Protein 4OZK (pdb70)

Foldseek 3Di:
DDDAPPDFDAKDKDDWDADPVVQWIKIWIWTQHPVGDIITDDIDIHGGD

Sequence (49 aa):
ACQCPDAISGWTHTDYQCHGLENKMYRHVYAICMNGTQVYCRTEWGSSC

Structure (mmCIF, N/CA/C/O backbone):
data_4OZK
#
_entry.id   4OZK
#
_cell.length_a   65.000
_cell.length_b   65.000
_cell.length_c   65.000
_cell.angle_alpha   90.000
_cell.angle_beta   90.000
_cell.angle_gamma   90.000
#
_symmetry.space_group_name_H-M   'P 43 3 2'
#
loop_
_entity.id
_entity.type
_entity.pdbx_description
1 polymer 'Putative bacteriocin'
2 water water
#
loop_
_atom_site.group_PDB
_atom_site.id
_atom_site.type_symbol
_atom_site.label_atom_id
_atom_site.label_alt_id
_atom_site.label_comp_id
_atom_site.label_asym_id
_atom_site.label_entity_id
_atom_site.label_seq_id
_atom_site.pdbx_PDB_ins_code
_atom_site.Cartn_x
_atom_site.Cartn_y
_atom_site.Cartn_z
_atom_site.occupancy
_atom_site.B_iso_or_equiv
_atom_site.auth_seq_id
_atom_site.auth_comp_id
_atom_site.auth_asym_id
_atom_site.auth_atom_id
_atom_site.pdbx_PDB_model_num
ATOM 1 N N . ALA A 1 1 ? -11.358 -5.531 -19.317 1.00 17.23 2 ALA A N 1
ATOM 2 C CA . ALA A 1 1 ? -11.319 -5.313 -20.760 1.00 11.85 2 ALA A CA 1
ATOM 3 C C . ALA A 1 1 ? -10.998 -6.616 -21.495 1.00 14.63 2 ALA A C 1
ATOM 4 O O . ALA A 1 1 ? -9.926 -6.756 -22.100 1.00 14.33 2 ALA A O 1
ATOM 6 N N . CYS A 1 2 ? -11.924 -7.568 -21.438 1.00 11.39 3 CYS A N 1
ATOM 7 C CA . CYS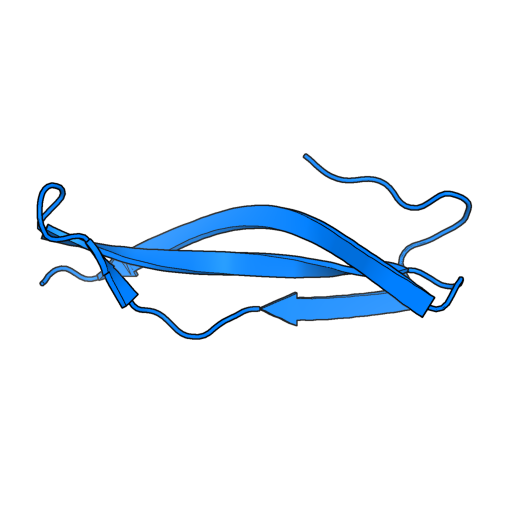 A 1 2 ? -11.793 -8.807 -22.199 1.00 15.51 3 CYS A CA 1
ATOM 8 C C . CYS A 1 2 ? -13.156 -9.469 -22.365 1.00 16.96 3 CYS A C 1
ATOM 9 O O . CYS A 1 2 ? -14.066 -9.280 -21.552 1.00 17.19 3 CYS A O 1
ATOM 12 N N . GLN A 1 3 ? -13.285 -10.251 -23.428 1.00 19.57 4 GLN A N 1
ATOM 13 C CA . GLN A 1 3 ? -14.492 -11.013 -23.672 1.00 19.10 4 GLN A CA 1
ATOM 14 C C . GLN A 1 3 ? -14.152 -12.257 -24.467 1.00 20.24 4 GLN A C 1
ATOM 15 O O . GLN A 1 3 ? -13.265 -12.233 -25.331 1.00 17.66 4 GLN A O 1
ATOM 21 N N . CYS A 1 4 ? -14.854 -13.345 -24.172 1.00 22.00 5 CYS A N 1
ATOM 22 C CA . CYS A 1 4 ? -14.680 -14.585 -24.916 1.00 24.61 5 CYS A CA 1
ATOM 23 C C . CYS A 1 4 ? -15.812 -14.702 -25.926 1.00 26.45 5 CYS A C 1
ATOM 24 O O . CYS A 1 4 ? -16.871 -14.099 -25.729 1.00 24.65 5 CYS A O 1
ATOM 27 N N . PRO A 1 5 ? -15.585 -15.442 -27.029 1.00 28.01 6 PRO A N 1
ATOM 28 C CA . PRO A 1 5 ? -16.630 -15.589 -28.048 1.00 24.07 6 PRO A CA 1
ATOM 29 C C . PRO A 1 5 ? -17.932 -16.177 -27.488 1.00 28.51 6 PRO A C 1
ATOM 30 O O . PRO A 1 5 ? -19.021 -15.775 -27.920 1.00 32.84 6 PRO A O 1
ATOM 34 N N . ASP A 1 6 ? -17.817 -17.117 -26.550 1.00 29.49 7 ASP A N 1
ATOM 35 C CA . ASP A 1 6 ? -18.988 -17.665 -25.858 1.00 27.39 7 ASP A CA 1
ATOM 36 C C . ASP A 1 6 ? -18.950 -17.378 -24.362 1.00 21.28 7 ASP A C 1
ATOM 37 O O . ASP A 1 6 ? -19.815 -16.686 -23.828 1.00 25.28 7 ASP A O 1
ATOM 42 N N . ALA A 1 7 ? -17.937 -17.917 -23.692 1.00 21.16 8 ALA A N 1
ATOM 43 C CA . ALA A 1 7 ? -17.838 -17.787 -22.249 1.00 17.86 8 ALA A CA 1
ATOM 44 C C . ALA A 1 7 ? -16.412 -17.966 -21.737 1.00 17.29 8 ALA A C 1
ATOM 45 O O . ALA A 1 7 ? -15.573 -18.622 -22.376 1.00 18.58 8 ALA A O 1
ATOM 47 N N . ILE A 1 8 ? -16.162 -17.371 -20.573 1.00 22.18 9 ILE A N 1
ATOM 48 C CA . ILE A 1 8 ? -14.945 -17.607 -19.801 1.00 21.33 9 ILE A CA 1
ATOM 49 C C . ILE A 1 8 ? -15.086 -18.924 -19.003 1.00 20.07 9 ILE A C 1
ATOM 50 O O . ILE A 1 8 ? -16.099 -19.139 -18.327 1.00 19.46 9 ILE A O 1
ATOM 55 N N . SER A 1 9 ? -14.086 -19.805 -19.097 1.00 23.67 10 SER A N 1
ATOM 56 C CA . SER A 1 9 ? -14.094 -21.075 -18.361 1.00 17.53 10 SER A CA 1
ATOM 57 C C . SER A 1 9 ? -13.066 -21.103 -17.236 1.00 21.30 10 SER A C 1
ATOM 58 O O . SER A 1 9 ? -13.097 -21.991 -16.375 1.00 23.45 10 SER A O 1
ATOM 61 N N . GLY A 1 10 ? -12.150 -20.138 -17.238 1.00 19.84 11 GLY A N 1
ATOM 62 C CA . GLY A 1 10 ? -11.054 -20.166 -16.287 1.00 15.25 11 GLY A CA 1
ATOM 63 C C . GLY A 1 10 ? -10.350 -18.840 -16.130 1.00 17.93 11 GLY A C 1
ATOM 64 O O . GLY A 1 10 ? -10.651 -17.882 -16.844 1.00 21.79 11 GLY A O 1
ATOM 65 N N . TRP A 1 11 ? -9.395 -18.794 -15.205 1.00 14.38 12 TRP A N 1
ATOM 66 C CA . TRP A 1 11 ? -8.744 -17.546 -14.822 1.00 14.23 12 TRP A CA 1
ATOM 67 C C . TRP A 1 11 ? -7.280 -17.827 -14.464 1.00 17.69 12 TRP A C 1
ATOM 68 O O . TRP A 1 11 ? -6.981 -18.764 -13.708 1.00 14.76 12 TRP A O 1
ATOM 79 N N . THR A 1 12 ? -6.370 -17.036 -15.034 1.00 17.15 13 THR A N 1
ATOM 80 C CA . THR A 1 12 ? -4.924 -17.182 -14.804 1.00 19.61 13 THR A CA 1
ATOM 81 C C . THR A 1 12 ? -4.224 -15.830 -14.886 1.00 24.15 13 THR A C 1
ATOM 82 O O . THR A 1 12 ? -4.841 -14.813 -15.218 1.00 22.39 13 THR A O 1
ATOM 86 N N . HIS A 1 13 ? -2.925 -15.830 -14.600 1.00 22.36 14 HIS A N 1
ATOM 87 C CA . HIS A 1 13 ? -2.131 -14.615 -14.687 1.00 21.22 14 HIS A CA 1
ATOM 88 C C . HIS A 1 13 ? -0.656 -14.949 -14.855 1.00 30.06 14 HIS A C 1
ATOM 89 O O . HIS A 1 13 ? -0.187 -15.988 -14.385 1.00 29.14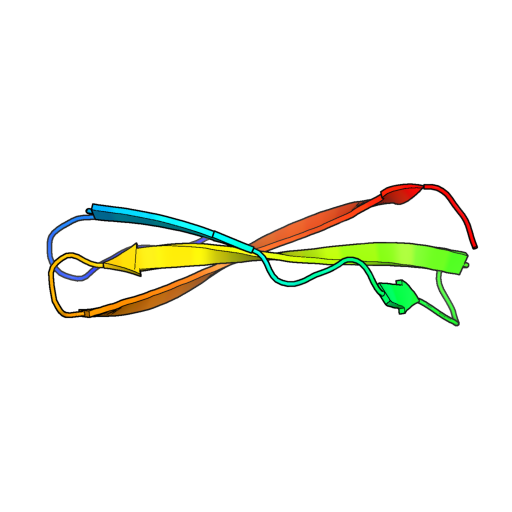 14 HIS A O 1
ATOM 96 N N . THR A 1 14 ? 0.069 -14.055 -15.522 1.00 22.54 15 THR A N 1
ATOM 97 C CA . THR A 1 14 ? 1.517 -14.120 -15.559 1.00 17.27 15 THR A CA 1
ATOM 98 C C . THR A 1 14 ? 2.077 -13.775 -14.178 1.00 20.80 15 THR A C 1
ATOM 99 O O . THR A 1 14 ? 1.347 -13.326 -13.275 1.00 18.47 15 THR A O 1
ATOM 103 N N . ASP A 1 15 ? 3.373 -13.990 -14.009 1.00 18.80 16 ASP A N 1
ATOM 104 C CA . ASP A 1 15 ? 4.018 -13.624 -12.764 1.00 20.54 16 ASP A CA 1
ATOM 105 C C . ASP A 1 15 ? 4.433 -12.151 -12.740 1.00 23.22 16 ASP A C 1
ATOM 106 O O . ASP A 1 15 ? 4.690 -11.539 -13.785 1.00 20.95 16 ASP A O 1
ATOM 111 N N . TYR A 1 16 ? 4.477 -11.582 -11.539 1.00 20.54 17 TYR A N 1
ATOM 112 C CA . TYR A 1 16 ? 4.858 -10.183 -11.371 1.00 24.82 17 TYR A CA 1
ATOM 113 C C . TYR A 1 16 ? 6.253 -9.876 -11.951 1.00 27.00 17 TYR A C 1
ATOM 114 O O . TYR A 1 16 ? 7.178 -10.689 -11.859 1.00 24.97 17 TYR A O 1
ATOM 123 N N . GLN A 1 17 ? 6.382 -8.707 -12.571 1.00 25.64 18 GLN A N 1
ATOM 124 C CA . GLN A 1 17 ? 7.652 -8.242 -13.116 1.00 24.74 18 GLN A CA 1
ATOM 125 C C . GLN A 1 17 ? 7.836 -6.861 -12.564 1.00 17.21 18 GLN A C 1
ATOM 126 O O . GLN A 1 17 ? 6.854 -6.174 -12.304 1.00 23.73 18 GLN A O 1
ATOM 132 N N . CYS A 1 18 ? 9.077 -6.427 -12.399 1.00 18.73 19 CYS A N 1
ATOM 133 C CA . CYS A 1 18 ? 9.305 -5.042 -12.003 1.00 18.60 19 CYS A CA 1
ATOM 134 C C . CYS A 1 18 ? 9.261 -4.128 -13.227 1.00 22.17 19 CYS A C 1
ATOM 135 O O . CYS A 1 18 ? 9.889 -4.416 -14.257 1.00 23.38 19 CYS A O 1
ATOM 138 N N . HIS A 1 19 ? 8.501 -3.040 -13.127 1.00 18.97 20 HIS A N 1
ATOM 139 C CA . HIS A 1 19 ? 8.534 -2.001 -14.149 1.00 24.29 20 HIS A CA 1
ATOM 140 C C . HIS A 1 19 ? 9.645 -0.991 -13.824 1.00 26.20 20 HIS A C 1
ATOM 141 O O . HIS A 1 19 ? 9.577 -0.293 -12.812 1.00 32.44 20 HIS A O 1
ATOM 148 N N . GLY A 1 20 ? 10.660 -0.910 -14.684 1.00 19.96 21 GLY A N 1
ATOM 149 C CA . GLY A 1 20 ? 11.837 -0.097 -14.405 1.00 24.47 21 GLY A CA 1
ATOM 150 C C . GLY A 1 20 ? 11.593 1.397 -14.296 1.00 27.87 21 GLY A C 1
ATOM 151 O O . GLY A 1 20 ? 12.350 2.128 -13.645 1.00 33.93 21 GLY A O 1
ATOM 152 N N . LEU A 1 21 ? 10.532 1.864 -14.940 1.00 26.78 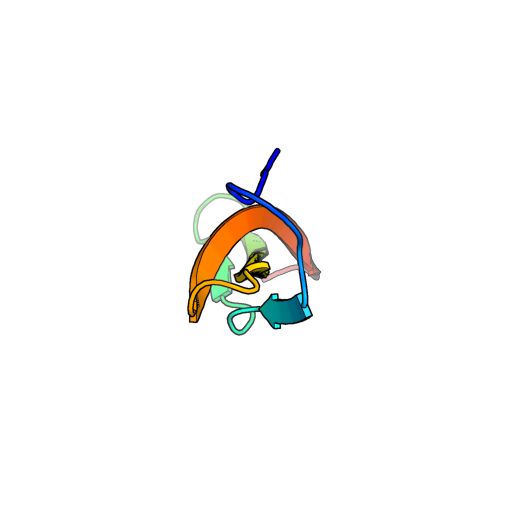22 LEU A N 1
ATOM 153 C CA . LEU A 1 21 ? 10.232 3.289 -14.958 1.00 26.60 22 LEU A CA 1
ATOM 154 C C . LEU A 1 21 ? 9.233 3.656 -13.864 1.00 27.03 22 LEU A C 1
ATOM 155 O O . LEU A 1 21 ? 9.339 4.706 -13.216 1.00 30.65 22 LEU A O 1
ATOM 160 N N . GLU A 1 22 ? 8.247 2.790 -13.672 1.00 21.40 23 GLU A N 1
ATOM 161 C CA . GLU A 1 22 ? 7.212 3.051 -12.687 1.00 20.81 23 GLU A CA 1
ATOM 162 C C . GLU A 1 22 ? 7.684 2.656 -11.298 1.00 25.83 23 GLU A C 1
ATOM 163 O O . GLU A 1 22 ? 7.104 3.092 -10.297 1.00 34.59 23 GLU A O 1
ATOM 169 N N . ASN A 1 23 ? 8.743 1.841 -11.252 1.00 23.79 24 ASN A N 1
ATOM 170 C CA . ASN A 1 23 ? 9.286 1.308 -9.997 1.00 26.90 24 ASN A CA 1
ATOM 171 C C . ASN A 1 23 ? 8.196 0.611 -9.186 1.00 24.23 24 ASN A C 1
ATOM 172 O O . ASN A 1 23 ? 8.058 0.819 -7.981 1.00 25.62 24 ASN A O 1
ATOM 177 N N . LYS A 1 24 ? 7.424 -0.216 -9.884 1.00 24.08 25 LYS A N 1
ATOM 178 C CA . LYS A 1 24 ? 6.285 -0.919 -9.313 1.00 23.97 25 LYS A CA 1
ATOM 179 C C . LYS A 1 24 ? 6.073 -2.202 -10.108 1.00 23.48 25 LYS A C 1
ATOM 180 O O . LYS A 1 24 ? 6.317 -2.236 -11.323 1.00 19.19 25 LYS A O 1
ATOM 186 N N . MET A 1 25 ? 5.641 -3.261 -9.427 1.00 26.86 26 MET A N 1
ATOM 187 C CA . MET A 1 25 ? 5.459 -4.554 -10.076 1.00 18.26 26 MET A CA 1
ATOM 188 C C . MET A 1 25 ? 4.103 -4.675 -10.761 1.00 21.50 26 MET A C 1
ATOM 189 O O . MET A 1 25 ? 3.084 -4.195 -10.246 1.00 16.46 26 MET A O 1
ATOM 194 N N . TYR A 1 26 ? 4.087 -5.339 -11.914 1.00 16.12 27 TYR A N 1
ATOM 195 C CA . TYR A 1 26 ? 2.846 -5.574 -12.648 1.00 15.61 27 TYR A CA 1
ATOM 196 C C . TYR A 1 26 ? 2.782 -7.015 -13.143 1.00 16.16 27 TYR A C 1
ATOM 197 O O . TYR A 1 26 ? 3.810 -7.692 -13.301 1.00 18.83 27 TYR A O 1
ATOM 206 N N . ARG A 1 27 ? 1.569 -7.492 -13.381 1.00 15.33 28 ARG A N 1
ATOM 207 C CA . ARG A 1 27 ? 1.389 -8.756 -14.077 1.00 11.59 28 ARG A CA 1
ATOM 208 C C . ARG A 1 27 ? 0.143 -8.665 -14.924 1.00 13.30 28 ARG A C 1
ATOM 209 O O . ARG A 1 27 ? -0.655 -7.724 -14.778 1.00 13.09 28 ARG A O 1
ATOM 217 N N . HIS A 1 28 ? -0.027 -9.641 -15.809 1.00 17.05 29 HIS A N 1
ATOM 218 C CA . HIS A 1 28 ? -1.145 -9.641 -16.749 1.00 13.75 29 HIS A CA 1
ATOM 219 C C . HIS A 1 28 ? -2.177 -10.692 -16.353 1.00 18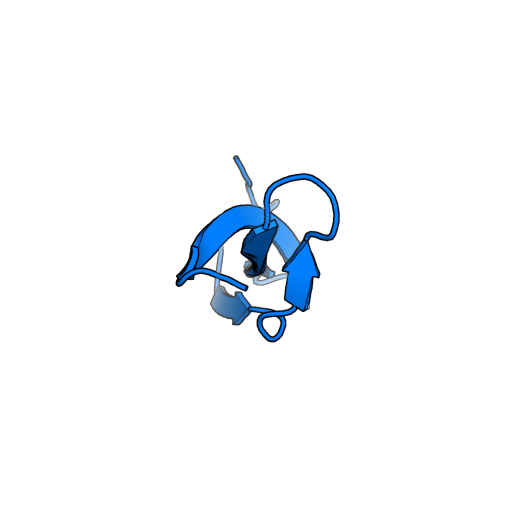.97 29 HIS A C 1
ATOM 220 O O . HIS A 1 28 ? -1.832 -11.860 -16.159 1.00 19.04 29 HIS A O 1
ATOM 227 N N . VAL A 1 29 ? -3.438 -10.285 -16.223 1.00 18.67 30 VAL A N 1
ATOM 228 C CA . VAL A 1 29 ? -4.505 -11.237 -15.904 1.00 13.51 30 VAL A CA 1
ATOM 229 C C . VAL A 1 29 ? -5.197 -11.722 -17.174 1.00 10.66 30 VAL A C 1
ATOM 230 O O . VAL A 1 29 ? -5.676 -10.923 -17.993 1.00 14.81 30 VAL A O 1
ATOM 234 N N . TYR A 1 30 ? -5.233 -13.039 -17.339 1.00 11.74 31 TYR A N 1
ATOM 235 C CA . TYR A 1 30 ? -5.784 -13.642 -18.544 1.00 11.36 31 TYR A CA 1
ATOM 236 C C . TYR A 1 30 ? -7.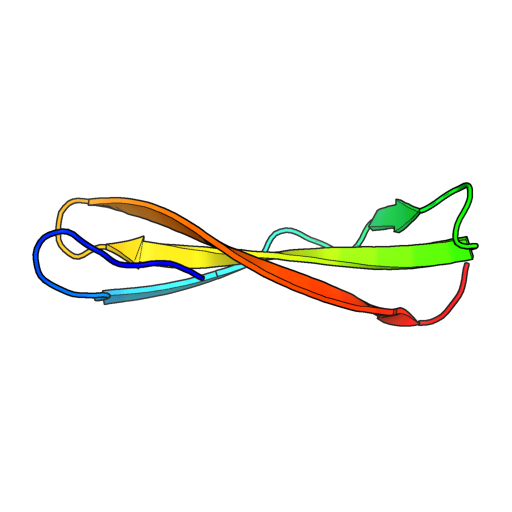000 -14.489 -18.196 1.00 15.82 31 TYR A C 1
ATOM 237 O O . TYR A 1 30 ? -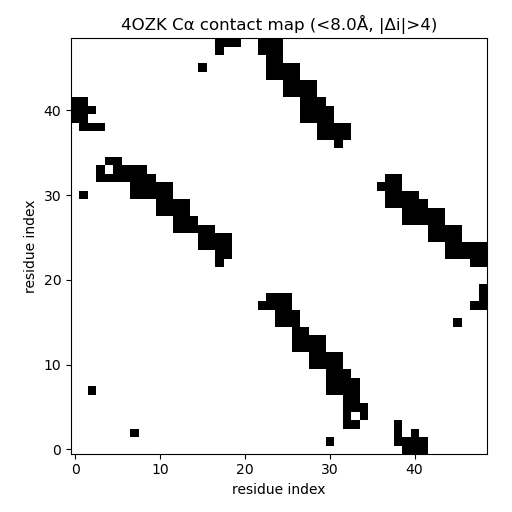6.952 -15.303 -17.272 1.00 22.09 31 TYR A O 1
ATOM 246 N N . ALA A 1 31 ? -8.099 -14.306 -18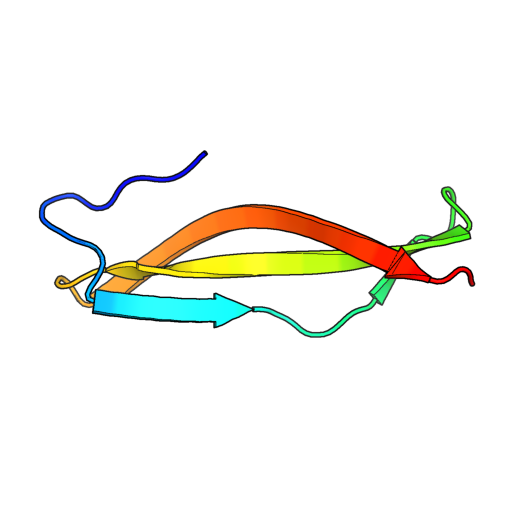.917 1.00 14.88 32 ALA A N 1
ATOM 247 C CA . ALA A 1 31 ? -9.198 -15.255 -18.774 1.00 18.77 32 ALA A CA 1
ATOM 248 C C . ALA A 1 31 ? -8.964 -16.389 -19.762 1.00 20.13 32 ALA A C 1
ATOM 249 O O . ALA A 1 31 ? -8.423 -16.170 -20.853 1.00 18.39 32 ALA A O 1
ATOM 251 N N . ILE A 1 32 ? -9.332 -17.607 -19.373 1.00 20.25 33 ILE A N 1
ATOM 252 C CA . ILE A 1 32 ? -9.308 -18.734 -20.300 1.00 19.00 33 ILE A CA 1
ATOM 253 C C . ILE A 1 32 ? -10.708 -18.869 -20.907 1.00 15.76 33 ILE A C 1
ATOM 254 O O . ILE A 1 32 ? -11.710 -18.869 -20.177 1.00 17.42 33 ILE A O 1
ATOM 259 N N . CYS A 1 33 ? -10.788 -18.949 -22.234 1.00 18.71 34 CYS A N 1
ATOM 260 C CA . CYS A 1 33 ? -12.089 -19.049 -22.909 1.00 18.60 34 CYS A CA 1
ATOM 261 C C . CYS A 1 33 ? -12.512 -20.503 -23.090 1.00 16.46 34 CYS A C 1
ATOM 262 O O . CYS A 1 33 ? -11.656 -21.400 -23.141 1.00 16.24 34 CYS A O 1
ATOM 265 N N . MET A 1 34 ? -13.825 -20.736 -23.172 1.00 21.15 35 MET A N 1
ATOM 266 C CA . MET A 1 34 ? -14.357 -22.081 -23.404 1.00 26.38 35 MET A CA 1
ATOM 267 C C . MET A 1 34 ? -13.738 -22.716 -24.632 1.00 29.51 35 MET A C 1
ATOM 268 O O . MET A 1 34 ? -13.512 -23.931 -24.670 1.00 35.35 35 MET A O 1
ATOM 273 N N . ASN A 1 35 ? -13.469 -21.885 -25.637 1.00 24.79 36 ASN A N 1
ATOM 274 C CA . ASN A 1 35 ? -12.941 -22.358 -26.918 1.00 27.19 36 ASN A CA 1
ATOM 275 C C . ASN A 1 35 ? -11.443 -22.696 -26.891 1.00 26.16 36 ASN A C 1
ATOM 276 O O . ASN A 1 35 ? -10.889 -23.192 -27.872 1.00 30.81 36 ASN A O 1
ATOM 281 N N . GLY A 1 36 ? -10.792 -22.415 -25.766 1.00 27.76 37 GLY A N 1
ATOM 282 C CA . GLY A 1 36 ? -9.403 -22.796 -25.589 1.00 27.02 37 GLY A CA 1
ATOM 283 C C . GLY A 1 36 ? -8.450 -21.619 -25.630 1.00 26.72 37 GLY A C 1
ATOM 284 O O . GLY A 1 36 ? -7.283 -21.750 -25.247 1.00 28.52 37 GLY A O 1
ATOM 285 N N . THR A 1 37 ? -8.940 -20.470 -26.093 1.00 19.77 38 THR A N 1
ATOM 286 C CA . THR A 1 37 ? -8.104 -19.276 -26.184 1.00 24.72 38 THR A CA 1
ATOM 287 C C . THR A 1 37 ? -7.947 -18.591 -24.830 1.00 22.13 38 THR A C 1
ATOM 288 O O . THR A 1 37 ? -8.672 -18.893 -23.881 1.00 28.26 38 THR A O 1
ATOM 292 N N . GLN A 1 38 ? -6.977 -17.685 -24.746 1.00 15.45 39 GLN A N 1
ATOM 293 C CA . GLN A 1 38 ? -6.828 -16.829 -23.583 1.00 22.06 39 GLN A CA 1
ATOM 294 C C . GLN A 1 38 ? -7.021 -15.396 -24.015 1.00 16.95 39 GLN A C 1
ATOM 295 O O . GLN A 1 38 ? -6.724 -15.045 -25.150 1.00 22.86 39 GLN A O 1
ATOM 301 N N . VAL A 1 39 ? -7.534 -14.565 -23.119 1.00 18.43 40 VAL A N 1
ATOM 302 C CA . VAL A 1 39 ? -7.708 -13.157 -23.440 1.00 17.25 40 VAL A CA 1
ATOM 303 C C . VAL A 1 39 ? -7.094 -12.335 -22.317 1.00 15.82 40 VAL A C 1
ATOM 304 O O . VAL A 1 39 ? -7.268 -12.649 -21.134 1.00 18.33 40 VAL A O 1
ATOM 308 N N . TYR A 1 40 ? -6.346 -11.305 -22.701 1.00 18.24 41 TYR A N 1
ATOM 309 C CA . TYR A 1 40 ? -5.676 -10.411 -21.763 1.00 13.85 41 TYR A CA 1
ATOM 310 C C . TYR A 1 40 ? -6.745 -9.453 -21.240 1.00 14.84 41 TYR A C 1
ATOM 311 O O . TYR A 1 40 ? -7.324 -8.696 -22.020 1.00 23.43 41 TYR A O 1
ATOM 320 N N . CYS A 1 41 ? -7.036 -9.516 -19.932 1.00 17.25 42 CYS A N 1
ATOM 321 C CA . CYS A 1 41 ? -8.161 -8.753 -19.345 1.00 16.98 42 CYS A CA 1
ATOM 322 C C . CYS A 1 41 ? -7.777 -7.464 -18.641 1.00 16.49 42 CYS A C 1
ATOM 323 O O . CYS A 1 41 ? -8.438 -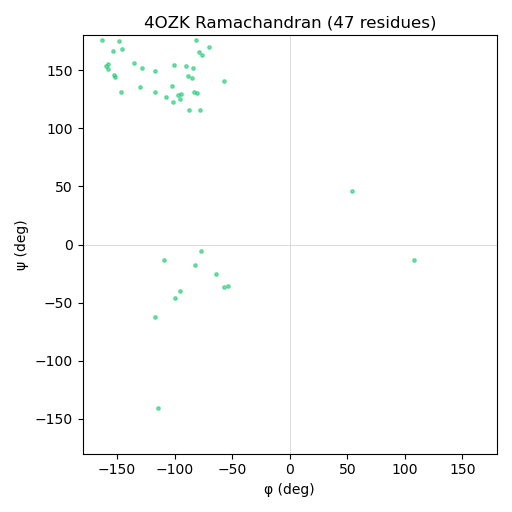6.434 -18.807 1.00 23.75 42 CYS A O 1
ATOM 326 N N . ARG A 1 42 ? -6.741 -7.542 -17.808 1.00 14.36 43 ARG A N 1
ATOM 327 C CA . ARG A 1 42 ? -6.235 -6.360 -17.128 1.00 19.60 43 ARG A CA 1
ATOM 328 C C . ARG A 1 42 ? -4.764 -6.496 -16.779 1.00 17.12 43 ARG A C 1
ATOM 329 O O . ARG A 1 42 ? -4.175 -7.587 -16.838 1.00 17.75 43 ARG A O 1
ATOM 337 N N . THR A 1 43 ? -4.179 -5.357 -16.426 1.00 17.47 44 THR A N 1
ATOM 338 C CA . THR A 1 43 ? -2.849 -5.322 -15.854 1.00 21.03 44 THR A CA 1
ATOM 339 C C . THR A 1 43 ? -3.056 -5.133 -14.367 1.00 21.30 44 THR A C 1
ATOM 340 O O . THR A 1 43 ? -3.715 -4.179 -13.941 1.00 24.13 44 THR A O 1
ATOM 344 N N . GLU A 1 44 ? -2.524 -6.055 -13.572 1.00 18.33 45 GLU A N 1
ATOM 345 C CA . GLU A 1 44 ? -2.586 -5.908 -12.125 1.00 15.20 45 GLU A CA 1
ATOM 346 C C . GLU A 1 44 ? -1.280 -5.312 -11.608 1.00 12.50 45 GLU A C 1
ATOM 347 O O . GLU A 1 44 ? -0.192 -5.795 -11.936 1.00 16.25 45 GLU A O 1
ATOM 353 N N . TRP A 1 45 ? -1.384 -4.253 -10.811 1.00 15.56 46 TRP A N 1
ATOM 354 C CA . TRP A 1 45 ? -0.195 -3.616 -10.256 1.00 18.09 46 TRP A CA 1
ATOM 355 C C . TRP A 1 45 ? -0.005 -4.013 -8.794 1.00 28.48 46 TRP A C 1
ATOM 356 O O . TRP A 1 45 ? -0.973 -4.051 -8.022 1.00 34.30 46 TRP A O 1
ATOM 367 N N . GLY A 1 46 ? 1.242 -4.320 -8.425 1.00 19.25 47 GLY A N 1
ATOM 368 C CA . GLY A 1 46 ? 1.548 -4.838 -7.105 1.00 19.04 47 GLY A CA 1
ATOM 369 C C . GLY A 1 46 ? 2.393 -3.893 -6.283 1.00 22.37 47 GLY A C 1
ATOM 370 O O . GLY A 1 46 ? 2.186 -2.673 -6.324 1.00 23.45 47 GLY A O 1
ATOM 371 N N . SER A 1 47 ? 3.345 -4.451 -5.532 1.00 33.16 48 SER A N 1
ATOM 372 C CA . SER A 1 47 ? 4.220 -3.645 -4.665 1.00 34.80 48 SER A CA 1
ATOM 373 C C . SER A 1 47 ? 5.395 -2.981 -5.403 1.00 32.53 48 SER A C 1
ATOM 374 O O . SER A 1 47 ? 5.599 -3.185 -6.609 1.00 27.01 48 SER A O 1
ATOM 377 N N . SER A 1 48 ? 6.162 -2.183 -4.667 1.00 29.26 49 SER A N 1
ATOM 378 C CA . SER A 1 48 ? 7.250 -1.404 -5.254 1.00 30.57 49 SER A CA 1
ATOM 379 C C . SER A 1 48 ? 8.511 -2.193 -5.601 1.00 35.50 49 SER A C 1
ATOM 380 O O . SER A 1 48 ? 8.718 -3.314 -5.121 1.00 35.07 49 SER A O 1
ATOM 383 N N . CYS A 1 49 ? 9.350 -1.579 -6.437 1.00 35.78 50 CYS A N 1
ATOM 384 C CA . CYS A 1 49 ? 10.620 -2.160 -6.859 1.00 31.65 50 CYS A CA 1
ATOM 385 C C . CYS A 1 49 ? 11.520 -1.114 -7.508 1.00 31.23 50 CYS A C 1
ATOM 386 O O . CYS A 1 49 ? 12.690 -1.386 -7.787 1.00 43.80 50 CYS A O 1
#

InterPro domains:
  IPR041572 Laterosporulin defensin-like peptide [NF033806] (1-50)
  IPR041572 Laterosporulin defensin-like peptide [PF17861] (2-50)

Solvent-accessible surface area: 3600 Å² total; per-residue (Å²): 127,43,160,14,102,117,42,80,77,22,150,51,89,59,117,75,108,69,56,65,155,112,86,88,44,43,49,49,9,56,0,53,2,117,92,60,67,103,32,101,10,159,48,61,118,24,76,90,75

Radius of gyration: 12.78 Å; Cα contacts (8 Å, |Δi|>4): 112; chains: 1; bounding box: 31×26×23 Å

Organism: NCBI:txid1118154

Nearest PDB structures (foldseek):
  4ozk-assembly1_A  TM=1.021E+00  e=1.304E-08  Brevibacillus laterosporus GI-9
  6lwy-assembly1_A  TM=9.936E-01  e=8.545E-08  Brevibacillus sp. SKR3
  6lwz-assembly2_B  TM=8.869E-01  e=1.489E-04  Brevibacillus sp. SKDU10
  3lyg-assembly1_A-2  TM=3.009E-01  e=2.681E+00  Colwellia psychrerythraea 34H

B-factor: mean 24.09, std 10.2, range [1.0, 68.24]

Secondary structure (DSSP, 8-state):
----SS-EEEEEEPPPEEETTTTEEEEEEEEEETTS-EEEEEEEEEEE-